Protein AF-A0A3P7LVI8-F1 (afdb_monomer_lite)

Radius of gyration: 24.69 Å; chains: 1; bounding box: 60×34×50 Å

pLDDT: mean 80.97, std 12.48, range [39.56, 93.25]

Sequence (134 aa):
MAKDKSKPKAALSAYTIFVQCTREEQKKKNPNANIEFAAFSKDCSAKWKGDAKKKKKNKDPNAPKRPMSAFFLFSQDERPKLRQLHPDWTVGQMAKELGVRWEQCKNRSKYNAQAVAEKARYEKAVEDYKKSLA

Secondary structure (DSSP, 8-state):
----S-SPPPPPPHHHHHHHHHHHHHHHH-TT----HHHHHHHHHHHHHHHHHHTS-PPPTTSPPPPPPHHHHHHHHHHHHHHHH-TT--HHHHHHHHHHHHHT-TTHHHHHHHHHHHHHHHHHHHHHHHHHT-

Foldseek 3Di:
DDPDPPDDDPDQDPLRVQLVVVVVVVCVVPVPDPPPVVVSVVVSVVVVVVVVVVPPPDDPPLQQDQFDALLVVQCVVCVVVCCVVCVPDDPVRSVVVSVVCQVVDPCSVVSRVVRVVVNVVNVVSNVVVVVVVD

Structure (mmCIF, N/CA/C/O backbone):
data_AF-A0A3P7LVI8-F1
#
_entry.id   AF-A0A3P7LVI8-F1
#
loop_
_atom_site.group_PDB
_atom_site.id
_atom_site.type_symbol
_atom_site.label_atom_id
_atom_site.label_alt_id
_atom_site.label_comp_id
_atom_site.label_asym_id
_atom_site.label_entity_id
_atom_site.label_seq_id
_atom_site.pdbx_PDB_ins_code
_atom_site.Cartn_x
_atom_site.Cartn_y
_atom_site.Cartn_z
_atom_site.occupancy
_atom_site.B_iso_or_equiv
_atom_site.auth_seq_id
_atom_site.auth_comp_id
_atom_site.auth_asym_id
_atom_site.auth_atom_id
_atom_site.pdbx_PDB_model_num
ATOM 1 N N . MET A 1 1 ? 44.980 0.736 -6.129 1.00 39.56 1 MET A N 1
ATOM 2 C CA . MET A 1 1 ? 44.049 1.791 -5.664 1.00 39.56 1 MET A CA 1
ATOM 3 C C . MET A 1 1 ? 44.026 1.804 -4.139 1.00 39.56 1 MET A C 1
ATOM 5 O O . MET A 1 1 ? 43.447 0.905 -3.538 1.00 39.56 1 MET A O 1
ATOM 9 N N . ALA A 1 2 ? 44.714 2.756 -3.506 1.00 45.72 2 ALA A N 1
ATOM 10 C CA . ALA A 1 2 ? 44.730 2.895 -2.050 1.00 45.72 2 ALA A CA 1
ATOM 11 C C . ALA A 1 2 ? 43.424 3.564 -1.588 1.00 45.72 2 ALA A C 1
ATOM 13 O O . ALA A 1 2 ? 43.104 4.665 -2.027 1.00 45.72 2 ALA A O 1
ATOM 14 N N . LYS A 1 3 ? 42.633 2.884 -0.749 1.00 48.62 3 LYS A N 1
ATOM 15 C CA . LYS A 1 3 ? 41.420 3.465 -0.155 1.00 48.62 3 LYS A CA 1
ATOM 16 C C . LYS A 1 3 ? 41.827 4.508 0.888 1.00 48.62 3 LYS A C 1
ATOM 18 O O . LYS A 1 3 ? 42.401 4.150 1.915 1.00 48.62 3 LYS A O 1
ATOM 23 N N . ASP A 1 4 ? 41.520 5.768 0.595 1.00 48.44 4 ASP A N 1
ATOM 24 C CA . ASP A 1 4 ? 41.603 6.906 1.511 1.00 48.44 4 ASP A CA 1
ATOM 25 C C . ASP A 1 4 ? 40.897 6.571 2.838 1.00 48.44 4 ASP A C 1
ATOM 27 O O . ASP A 1 4 ? 39.722 6.190 2.862 1.00 48.44 4 ASP A O 1
ATOM 31 N N . LYS A 1 5 ? 41.652 6.648 3.938 1.00 62.03 5 LYS A N 1
ATOM 32 C CA . LYS A 1 5 ? 41.231 6.252 5.288 1.00 62.03 5 LYS A CA 1
ATOM 33 C C . LYS A 1 5 ? 40.497 7.374 6.045 1.00 62.03 5 LYS A C 1
ATOM 35 O O . LYS A 1 5 ? 40.091 7.134 7.177 1.00 62.03 5 LYS A O 1
ATOM 40 N N . SER A 1 6 ? 40.323 8.563 5.455 1.00 63.06 6 SER A N 1
ATOM 41 C CA . SER A 1 6 ? 39.787 9.757 6.134 1.00 63.06 6 SER A CA 1
ATOM 42 C C . SER A 1 6 ? 38.268 9.958 6.016 1.00 63.06 6 SER A C 1
ATOM 44 O O . SER A 1 6 ? 37.705 10.780 6.736 1.00 63.06 6 SER A O 1
ATOM 46 N N . LYS A 1 7 ? 37.561 9.211 5.154 1.00 51.88 7 LYS A N 1
ATOM 47 C CA . LYS A 1 7 ? 36.097 9.347 5.031 1.00 51.88 7 LYS A CA 1
ATOM 48 C C . LYS A 1 7 ? 35.369 8.648 6.188 1.00 51.88 7 LYS A C 1
ATOM 50 O O . LYS A 1 7 ? 35.627 7.461 6.419 1.00 51.88 7 LYS A O 1
ATOM 55 N N . PRO A 1 8 ? 34.421 9.316 6.879 1.00 56.28 8 PRO A N 1
ATOM 56 C CA . PRO A 1 8 ? 33.616 8.663 7.902 1.00 56.28 8 PRO A CA 1
ATOM 57 C C . PRO A 1 8 ? 32.851 7.503 7.260 1.00 56.28 8 PRO A C 1
ATOM 59 O O . PRO A 1 8 ? 32.148 7.668 6.260 1.00 56.28 8 PRO A O 1
ATOM 62 N N . LYS A 1 9 ? 33.034 6.297 7.806 1.00 59.97 9 LYS A N 1
ATOM 63 C CA . LYS A 1 9 ? 32.320 5.102 7.349 1.00 59.97 9 LYS A CA 1
ATOM 64 C C . LYS A 1 9 ? 30.827 5.363 7.546 1.00 59.97 9 LYS A C 1
ATOM 66 O O . LYS A 1 9 ? 30.408 5.658 8.662 1.00 59.97 9 LYS A O 1
ATOM 71 N N . ALA A 1 10 ? 30.048 5.275 6.468 1.00 63.47 10 ALA A N 1
ATOM 72 C CA . ALA A 1 10 ? 28.594 5.393 6.526 1.00 63.47 10 ALA A CA 1
ATOM 73 C C . ALA A 1 10 ? 28.030 4.486 7.632 1.00 63.47 10 ALA A C 1
ATOM 75 O O . ALA A 1 10 ? 28.561 3.391 7.852 1.00 63.47 10 ALA A O 1
ATOM 76 N N . ALA A 1 11 ? 26.978 4.946 8.318 1.00 64.62 11 ALA A N 1
ATOM 77 C CA . ALA A 1 11 ? 26.350 4.201 9.405 1.00 64.62 11 ALA A CA 1
ATOM 78 C C . ALA A 1 11 ? 26.075 2.757 8.957 1.00 64.62 11 ALA A C 1
ATOM 80 O O . ALA A 1 11 ? 25.368 2.511 7.976 1.00 64.62 11 ALA A O 1
ATOM 81 N N . LEU A 1 12 ? 26.713 1.802 9.637 1.00 74.88 12 LEU A N 1
ATOM 82 C CA . LEU A 1 12 ? 26.650 0.395 9.270 1.00 74.88 12 LEU A CA 1
ATOM 83 C C . LEU A 1 12 ? 25.205 -0.088 9.428 1.00 74.88 12 LEU A C 1
ATOM 85 O O . LEU A 1 12 ? 24.594 0.093 10.479 1.00 74.88 12 LEU A O 1
ATOM 89 N N . SER A 1 13 ? 24.662 -0.717 8.382 1.00 79.38 13 SER A N 1
ATOM 90 C CA . SER A 1 13 ? 23.353 -1.371 8.458 1.00 79.38 13 SER A CA 1
ATOM 91 C C . SER A 1 13 ? 23.337 -2.367 9.618 1.00 79.38 13 SER A C 1
ATOM 93 O O . SER A 1 13 ? 24.359 -2.989 9.916 1.00 79.38 13 SER A O 1
ATOM 95 N N . ALA A 1 14 ? 22.174 -2.576 10.237 1.00 77.00 14 ALA A N 1
ATOM 96 C CA . ALA A 1 14 ? 22.015 -3.535 11.329 1.00 77.00 14 ALA A CA 1
ATOM 97 C C . ALA A 1 14 ? 22.540 -4.941 10.962 1.00 77.00 14 ALA A C 1
ATOM 99 O O . ALA A 1 14 ? 23.101 -5.631 11.811 1.00 77.00 14 ALA A O 1
ATOM 100 N N . TYR A 1 15 ? 22.442 -5.333 9.684 1.00 79.25 15 TYR A N 1
ATOM 101 C CA . TYR A 1 15 ? 23.035 -6.574 9.178 1.00 79.25 15 TYR A CA 1
ATOM 102 C C . TYR A 1 15 ? 24.571 -6.541 9.174 1.00 79.25 15 TYR A C 1
ATOM 104 O O . TYR A 1 15 ? 25.215 -7.525 9.522 1.00 79.25 15 TYR A O 1
ATOM 112 N N . THR A 1 16 ? 25.174 -5.408 8.814 1.00 81.62 16 THR A N 1
ATOM 113 C CA . THR A 1 16 ? 26.632 -5.248 8.789 1.00 81.62 16 THR A CA 1
ATOM 114 C C . THR A 1 16 ? 27.223 -5.282 10.195 1.00 81.62 16 THR A C 1
ATOM 116 O O . THR A 1 16 ? 28.246 -5.926 10.397 1.00 81.62 16 THR A O 1
ATOM 119 N N . ILE A 1 17 ? 26.556 -4.657 11.173 1.00 83.12 17 ILE A N 1
ATOM 120 C CA . ILE A 1 17 ? 26.941 -4.743 12.593 1.00 83.12 17 ILE A CA 1
ATOM 121 C C . ILE A 1 17 ? 26.866 -6.201 13.062 1.00 83.12 17 ILE A C 1
ATOM 123 O O . ILE A 1 17 ? 27.821 -6.718 13.635 1.00 83.12 17 ILE A O 1
ATOM 127 N N . PHE A 1 18 ? 25.771 -6.892 12.738 1.00 83.88 18 PHE A N 1
ATOM 128 C CA . PHE A 1 18 ? 25.582 -8.301 13.073 1.00 83.88 18 PHE A CA 1
ATOM 129 C C . PHE A 1 18 ? 26.685 -9.208 12.500 1.00 83.88 18 PHE A C 1
ATOM 131 O O . PHE A 1 18 ? 27.274 -9.986 13.244 1.00 83.88 18 PHE A O 1
ATOM 138 N N . VAL A 1 19 ? 27.017 -9.074 11.210 1.00 82.69 19 VAL A N 1
ATOM 139 C CA . VAL A 1 19 ? 28.083 -9.861 10.559 1.00 82.69 19 VAL A CA 1
ATOM 140 C C . VAL A 1 19 ? 29.466 -9.552 11.148 1.00 82.69 19 VAL A C 1
ATOM 142 O O . VAL A 1 19 ? 30.324 -10.431 11.225 1.00 82.69 19 VAL A O 1
ATOM 145 N N . GLN A 1 20 ? 29.707 -8.310 11.572 1.00 81.00 20 GLN A N 1
ATOM 146 C CA . GLN A 1 20 ? 30.958 -7.924 12.224 1.00 81.00 20 GLN A CA 1
ATOM 147 C C . GLN A 1 20 ? 31.105 -8.640 13.578 1.00 81.00 20 GLN A C 1
ATOM 149 O O . GLN A 1 20 ? 32.128 -9.280 13.818 1.00 81.00 20 GLN A O 1
ATOM 154 N N . CYS A 1 21 ? 30.055 -8.613 14.407 1.00 78.94 21 CYS A N 1
ATOM 155 C CA . CYS A 1 21 ? 30.033 -9.282 15.709 1.00 78.94 21 CYS A CA 1
ATOM 156 C C . CYS A 1 21 ? 30.188 -10.805 15.584 1.00 78.94 21 CYS A C 1
ATOM 158 O O . CYS A 1 21 ? 30.984 -11.403 16.307 1.00 78.94 21 CYS A O 1
ATOM 160 N N . THR A 1 22 ? 29.490 -11.447 14.638 1.00 81.25 22 THR A N 1
ATOM 161 C CA . THR A 1 22 ? 29.606 -12.904 14.439 1.00 81.25 22 THR A CA 1
ATOM 162 C C . THR A 1 22 ? 30.998 -13.312 13.954 1.00 81.25 22 THR A C 1
ATOM 164 O O . THR A 1 22 ? 31.498 -14.375 14.328 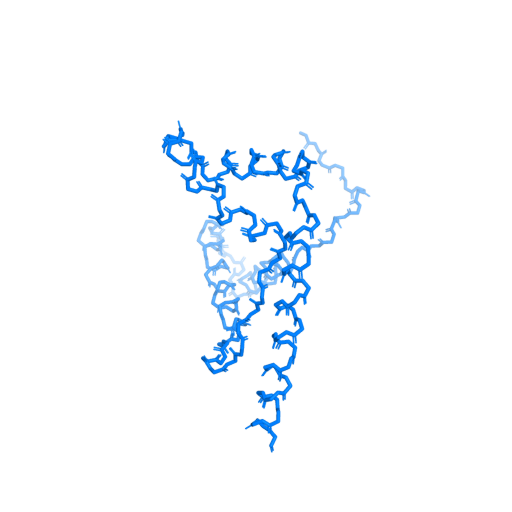1.00 81.25 22 THR A O 1
ATOM 167 N N . ARG A 1 23 ? 31.664 -12.464 13.157 1.00 79.19 23 ARG A N 1
ATOM 168 C CA . ARG A 1 23 ? 33.034 -12.705 12.682 1.00 79.19 23 ARG A CA 1
ATOM 169 C C . ARG A 1 23 ? 34.056 -12.619 13.814 1.00 79.19 23 ARG A C 1
ATOM 171 O O . ARG A 1 23 ? 34.993 -13.414 13.845 1.00 79.19 23 ARG A O 1
ATOM 178 N N . GLU A 1 24 ? 33.902 -11.654 14.715 1.00 79.38 24 GLU A N 1
ATOM 179 C CA . GLU A 1 24 ? 34.775 -11.489 15.884 1.00 79.38 24 GLU A CA 1
ATOM 180 C C . GLU A 1 24 ? 34.629 -12.656 16.865 1.00 79.38 24 GLU A C 1
ATOM 182 O O . GLU A 1 24 ? 35.630 -13.186 17.347 1.00 79.38 24 GLU A O 1
ATOM 187 N N . GLU A 1 25 ? 33.404 -13.135 17.082 1.00 77.94 25 GLU A N 1
ATOM 188 C CA . GLU A 1 25 ? 33.141 -14.287 17.945 1.00 77.94 25 GLU A CA 1
ATOM 189 C C . GLU A 1 25 ? 33.745 -15.587 17.384 1.00 77.94 25 GLU A C 1
ATOM 191 O O . GLU A 1 25 ? 34.343 -16.371 18.123 1.00 77.94 25 GLU A O 1
ATOM 196 N N . GLN A 1 26 ? 33.661 -15.797 16.065 1.00 70.00 26 GLN A N 1
ATOM 197 C CA . GLN A 1 26 ? 34.303 -16.933 15.395 1.00 70.00 26 GLN A CA 1
ATOM 198 C C . GLN A 1 26 ? 35.832 -16.875 15.473 1.00 70.00 26 GLN A C 1
ATOM 200 O O . GLN A 1 26 ? 36.458 -17.897 15.740 1.00 70.00 26 GLN A O 1
ATOM 205 N N . LYS A 1 27 ? 36.436 -15.691 15.306 1.00 71.12 27 LYS A N 1
ATOM 206 C CA . LYS A 1 27 ? 37.888 -15.509 15.473 1.00 71.12 27 LYS A CA 1
ATOM 207 C C . LYS A 1 27 ? 38.346 -15.746 16.909 1.00 71.12 27 LYS A C 1
ATOM 209 O O . LYS A 1 27 ? 39.425 -16.286 17.113 1.00 71.12 27 LYS A O 1
ATOM 214 N N . LYS A 1 28 ? 37.529 -15.373 17.900 1.00 75.44 28 LYS A N 1
ATOM 215 C CA . LYS A 1 28 ? 37.814 -15.641 19.316 1.00 75.44 28 LYS A CA 1
ATOM 216 C C . LYS A 1 28 ? 37.766 -17.138 19.636 1.00 75.44 28 LYS A C 1
ATOM 218 O O . LYS A 1 28 ? 38.554 -17.603 20.449 1.00 75.44 28 LYS A O 1
ATOM 223 N N . LYS A 1 29 ? 36.856 -17.883 18.999 1.00 69.31 29 LYS A N 1
ATOM 224 C CA . LYS A 1 29 ? 36.710 -19.338 19.182 1.00 69.31 29 LYS A CA 1
ATOM 225 C C . LYS A 1 29 ? 37.736 -20.145 18.381 1.00 69.31 29 LYS A C 1
ATOM 227 O O . LYS A 1 29 ? 38.189 -21.170 18.866 1.00 69.31 29 LYS A O 1
ATOM 232 N N . ASN A 1 30 ? 38.129 -19.667 17.199 1.00 68.50 30 ASN A N 1
ATOM 233 C CA . ASN A 1 30 ? 39.084 -20.331 16.311 1.00 68.50 30 ASN A CA 1
ATOM 234 C C . ASN A 1 30 ? 40.114 -19.324 15.753 1.00 68.50 30 ASN A C 1
ATOM 236 O O . ASN A 1 30 ? 39.985 -18.889 14.604 1.00 68.50 30 ASN A O 1
ATOM 240 N N . PRO A 1 31 ? 41.151 -18.948 16.526 1.00 67.19 31 PRO A N 1
ATOM 241 C CA . PRO A 1 31 ? 42.109 -17.910 16.127 1.00 67.19 31 PRO A CA 1
ATOM 242 C C . PRO A 1 31 ? 42.971 -18.271 14.903 1.00 67.19 31 PRO A C 1
ATOM 244 O O . PRO A 1 31 ? 43.456 -17.365 14.232 1.00 67.19 31 PRO A O 1
ATOM 247 N N . ASN A 1 32 ? 43.104 -19.562 14.566 1.00 61.41 32 ASN A N 1
ATOM 248 C CA . ASN A 1 32 ? 43.867 -20.057 13.406 1.00 61.41 32 ASN A CA 1
ATOM 249 C C . ASN A 1 32 ? 42.998 -20.578 12.244 1.00 61.41 32 ASN A C 1
ATOM 251 O O . ASN A 1 32 ? 43.530 -21.119 11.276 1.00 61.41 32 ASN A O 1
ATOM 255 N N . ALA A 1 33 ? 41.668 -20.446 12.304 1.00 63.22 33 ALA A N 1
ATOM 256 C CA . ALA A 1 33 ? 40.815 -20.912 11.213 1.00 63.22 33 ALA A CA 1
ATOM 257 C C . ALA A 1 33 ? 40.841 -19.932 10.031 1.00 63.22 33 ALA A C 1
ATOM 259 O O . ALA A 1 33 ? 40.519 -18.748 10.166 1.00 63.22 33 ALA A O 1
ATOM 260 N N . ASN A 1 34 ? 41.163 -20.446 8.844 1.00 62.53 34 ASN A N 1
ATOM 261 C CA . ASN A 1 34 ? 40.932 -19.749 7.586 1.00 62.53 34 ASN A CA 1
ATOM 262 C C . ASN A 1 34 ? 39.415 -19.686 7.344 1.00 62.53 34 ASN A C 1
ATOM 264 O O . ASN A 1 34 ? 38.811 -20.638 6.857 1.00 62.53 34 ASN A O 1
ATOM 268 N N . ILE A 1 35 ? 38.780 -18.595 7.781 1.00 63.41 35 ILE A N 1
ATOM 269 C CA . ILE A 1 35 ? 37.333 -18.407 7.648 1.00 63.41 35 ILE A CA 1
ATOM 270 C C . ILE A 1 35 ? 37.001 -18.278 6.160 1.00 63.41 35 ILE A C 1
ATOM 272 O O . ILE A 1 35 ? 37.175 -17.209 5.568 1.00 63.41 35 ILE A O 1
ATOM 276 N N . GLU A 1 36 ? 36.480 -19.353 5.568 1.00 73.44 36 GLU A N 1
ATOM 277 C CA . GLU A 1 36 ? 35.939 -19.331 4.216 1.00 73.44 36 GLU A CA 1
ATOM 278 C C . GLU A 1 36 ? 34.751 -18.357 4.177 1.00 73.44 36 GLU A C 1
ATOM 280 O O . GLU A 1 36 ? 33.653 -18.628 4.672 1.00 73.44 36 GLU A O 1
ATOM 285 N N . PHE A 1 37 ? 34.985 -17.170 3.613 1.00 70.50 37 PHE A N 1
ATOM 286 C CA . PHE A 1 37 ? 34.026 -16.064 3.619 1.00 70.50 37 PHE A CA 1
ATOM 287 C C . PHE A 1 37 ? 32.670 -16.454 3.012 1.00 70.50 37 PHE A C 1
ATOM 289 O O . PHE A 1 37 ? 31.633 -15.955 3.450 1.00 70.50 37 PHE A O 1
ATOM 296 N N . ALA A 1 38 ? 32.666 -17.372 2.042 1.00 75.19 38 ALA A N 1
ATOM 297 C CA . ALA A 1 38 ? 31.455 -17.884 1.412 1.00 75.19 38 ALA A CA 1
ATOM 298 C C . ALA A 1 38 ? 30.577 -18.675 2.397 1.00 75.19 38 ALA A C 1
ATOM 300 O O . ALA A 1 38 ? 29.376 -18.409 2.488 1.00 75.19 38 ALA A O 1
ATOM 301 N N . ALA A 1 39 ? 31.161 -19.599 3.164 1.00 77.50 39 ALA A N 1
ATOM 302 C CA . ALA A 1 39 ? 30.451 -20.357 4.192 1.00 77.50 39 ALA A CA 1
ATOM 303 C C . ALA A 1 39 ? 29.959 -19.445 5.328 1.00 77.50 39 ALA A C 1
ATOM 305 O O . ALA A 1 39 ? 28.790 -19.493 5.712 1.00 77.50 39 ALA A O 1
ATOM 306 N N . PHE A 1 40 ? 30.815 -18.532 5.789 1.00 81.38 40 PHE A N 1
ATOM 307 C CA . PHE A 1 40 ? 30.479 -17.582 6.851 1.00 81.38 40 PHE A CA 1
ATOM 308 C C . PHE A 1 40 ? 29.349 -16.614 6.459 1.00 81.38 40 PHE A C 1
ATOM 310 O O . PHE A 1 40 ? 28.430 -16.361 7.239 1.00 81.38 40 PHE A O 1
ATOM 317 N N . SER A 1 41 ? 29.384 -16.088 5.230 1.00 79.81 41 SER A N 1
ATOM 318 C CA . SER A 1 41 ? 28.340 -15.197 4.715 1.00 79.81 41 SER A CA 1
ATOM 319 C C . SER A 1 41 ? 26.988 -15.913 4.609 1.00 79.81 41 SER A C 1
ATOM 321 O O . SER A 1 41 ? 25.953 -15.339 4.964 1.00 79.81 41 SER A O 1
ATOM 323 N N . LYS A 1 42 ? 26.990 -17.187 4.188 1.00 82.56 42 LYS A N 1
ATOM 324 C CA . LYS A 1 42 ? 25.782 -18.024 4.132 1.00 82.56 42 LYS A CA 1
ATOM 325 C C . LYS A 1 42 ? 25.196 -18.270 5.525 1.00 82.56 42 LYS A C 1
ATOM 327 O O . LYS A 1 42 ? 23.990 -18.090 5.689 1.00 82.56 42 LYS A O 1
ATOM 332 N N . ASP A 1 43 ? 26.025 -18.600 6.514 1.00 82.62 43 ASP A N 1
ATOM 333 C CA . ASP A 1 43 ? 25.590 -18.825 7.901 1.00 82.62 43 ASP A CA 1
ATOM 334 C C . ASP A 1 43 ? 24.990 -17.557 8.534 1.00 82.62 43 ASP A C 1
ATOM 336 O O . ASP A 1 43 ? 23.861 -17.568 9.032 1.00 82.62 43 ASP A O 1
ATOM 340 N N . CYS A 1 44 ? 25.671 -16.413 8.391 1.00 81.44 44 CYS A N 1
ATOM 341 C CA . CYS A 1 44 ? 25.160 -15.125 8.866 1.00 81.44 44 CYS A CA 1
ATOM 342 C C . CYS A 1 44 ? 23.829 -14.754 8.200 1.00 81.44 44 CYS A C 1
ATOM 344 O O . CYS A 1 44 ? 22.905 -14.281 8.867 1.00 81.44 44 CYS A O 1
ATOM 346 N N . SER A 1 45 ? 23.701 -14.990 6.891 1.00 82.12 45 SER A N 1
ATOM 347 C CA . SER A 1 45 ? 22.456 -14.737 6.165 1.00 82.12 45 SER A CA 1
ATOM 348 C C . SER A 1 45 ? 21.324 -15.652 6.641 1.00 82.12 45 SER A C 1
ATOM 350 O O . SER A 1 45 ? 20.196 -15.189 6.817 1.00 82.12 45 SER A O 1
ATOM 352 N N . ALA A 1 46 ? 21.605 -16.936 6.879 1.00 83.75 46 ALA A N 1
ATOM 353 C CA . ALA A 1 46 ? 20.626 -17.894 7.383 1.00 83.75 46 ALA A CA 1
ATOM 354 C C . ALA A 1 46 ? 20.132 -17.506 8.785 1.00 83.75 46 ALA A C 1
ATOM 356 O O . ALA A 1 46 ? 18.920 -17.429 9.011 1.00 83.75 46 ALA A O 1
ATOM 357 N N . LYS A 1 47 ? 21.059 -17.166 9.686 1.00 81.75 47 LYS A N 1
ATOM 358 C CA . LYS A 1 47 ? 20.757 -16.727 11.052 1.00 81.75 47 LYS A CA 1
ATOM 359 C C . LYS A 1 47 ? 19.926 -15.441 11.063 1.00 81.75 47 LYS A C 1
ATOM 361 O O . LYS A 1 47 ? 18.840 -15.414 11.639 1.00 81.75 47 LYS A O 1
ATOM 366 N N . TRP A 1 48 ? 20.344 -14.432 10.295 1.00 81.00 48 TRP A N 1
ATOM 367 C CA . TRP A 1 48 ? 19.603 -13.177 10.150 1.00 81.00 48 TRP A CA 1
ATOM 368 C C . TRP A 1 48 ? 18.190 -13.375 9.582 1.00 81.00 48 TRP A C 1
ATOM 370 O O . TRP A 1 48 ? 17.228 -12.773 10.061 1.00 81.00 48 TRP A O 1
ATOM 380 N N . LYS A 1 49 ? 18.027 -14.239 8.569 1.00 78.94 49 LYS A N 1
ATOM 381 C CA . LYS A 1 49 ? 16.706 -14.565 7.999 1.00 78.94 49 LYS A CA 1
ATOM 382 C C . LYS A 1 49 ? 15.796 -15.257 9.016 1.00 78.94 49 LYS A C 1
ATOM 384 O O . LYS A 1 49 ? 14.591 -14.999 8.997 1.00 78.94 49 LYS A O 1
ATOM 389 N N . GLY A 1 50 ? 16.341 -16.111 9.883 1.00 73.56 50 GLY A N 1
ATOM 390 C CA . GLY A 1 50 ? 15.599 -16.742 10.979 1.00 73.56 50 GLY A CA 1
ATOM 391 C C . GLY A 1 50 ? 15.034 -15.712 11.959 1.00 73.56 50 GLY A C 1
ATOM 392 O O . GLY A 1 50 ? 13.836 -15.721 12.250 1.00 73.56 50 GLY A O 1
ATOM 393 N N . ASP A 1 51 ? 15.864 -14.762 12.383 1.00 68.19 51 ASP A N 1
ATOM 394 C CA . ASP A 1 51 ? 15.470 -13.711 13.327 1.00 68.19 51 ASP A CA 1
ATOM 395 C C . ASP A 1 51 ? 14.506 -12.689 12.698 1.00 68.19 51 ASP A C 1
ATOM 397 O O . ASP A 1 51 ? 13.537 -12.253 13.328 1.00 68.19 51 ASP A O 1
ATOM 401 N N . ALA A 1 52 ? 14.696 -12.360 11.417 1.00 65.56 52 ALA A N 1
ATOM 402 C CA . ALA A 1 52 ? 13.793 -11.487 10.669 1.00 65.56 52 ALA A CA 1
ATOM 403 C C . ALA A 1 52 ? 12.410 -12.121 10.430 1.00 65.56 52 ALA A C 1
ATOM 405 O O . ALA A 1 52 ? 11.397 -11.418 10.469 1.00 65.56 52 ALA A O 1
ATOM 406 N N . LYS A 1 53 ? 12.338 -13.444 10.205 1.00 61.00 53 LYS A N 1
ATOM 407 C CA . LYS A 1 53 ? 11.061 -14.170 10.079 1.00 61.00 53 LYS A CA 1
ATOM 408 C C . LYS A 1 53 ? 10.284 -14.182 11.395 1.00 61.00 53 LYS A C 1
ATOM 410 O O . LYS A 1 53 ? 9.087 -13.922 11.364 1.00 61.00 53 LYS A O 1
ATOM 415 N N . LYS A 1 54 ? 10.953 -14.390 12.536 1.00 57.88 54 LYS A N 1
ATOM 416 C CA . LYS A 1 54 ? 10.316 -14.367 13.868 1.00 57.88 54 LYS A CA 1
ATOM 417 C C . LYS A 1 54 ? 9.712 -13.002 14.228 1.00 57.88 54 LYS A C 1
ATOM 419 O O . LYS A 1 54 ? 8.713 -12.945 14.934 1.00 57.88 54 LYS A O 1
ATOM 424 N N . LYS A 1 55 ? 10.270 -11.897 13.713 1.00 57.84 55 LYS A N 1
ATOM 425 C CA . LYS A 1 55 ? 9.743 -10.537 13.946 1.00 57.84 55 LYS A CA 1
ATOM 426 C C . LYS A 1 55 ? 8.517 -10.170 13.105 1.00 57.84 55 LYS A C 1
ATOM 428 O O . LYS A 1 55 ? 7.866 -9.167 13.402 1.00 57.84 55 LYS A O 1
ATOM 433 N N . LYS A 1 56 ? 8.156 -10.947 12.077 1.00 60.62 56 LYS A N 1
ATOM 434 C CA . LYS A 1 56 ? 6.857 -10.772 11.414 1.00 60.62 56 LYS A CA 1
ATOM 435 C C . LYS A 1 56 ? 5.780 -11.332 12.342 1.00 60.62 56 LYS A C 1
ATOM 437 O O . LYS A 1 56 ? 5.467 -12.512 12.268 1.00 60.62 56 LYS A O 1
ATOM 442 N N . LYS A 1 57 ? 5.228 -10.481 13.216 1.00 59.16 57 LYS A N 1
ATOM 443 C CA . LYS A 1 57 ? 4.025 -10.795 14.005 1.00 59.16 57 LYS A CA 1
ATOM 444 C C . LYS A 1 57 ? 2.984 -11.420 13.072 1.00 59.16 57 LYS A C 1
ATOM 446 O O . LYS A 1 57 ? 2.638 -10.803 12.057 1.00 59.16 57 LYS A O 1
ATOM 451 N N . ASN A 1 58 ? 2.516 -12.624 13.405 1.00 61.56 58 ASN A N 1
ATOM 452 C CA . ASN A 1 58 ? 1.338 -13.200 12.770 1.00 61.56 58 ASN A CA 1
ATOM 453 C C . ASN A 1 58 ? 0.216 -12.176 12.923 1.00 61.56 58 ASN A C 1
ATOM 455 O O . ASN A 1 58 ? -0.103 -11.751 14.032 1.00 61.56 58 ASN A O 1
ATOM 459 N N . LYS A 1 59 ? -0.286 -11.682 11.793 1.00 68.12 59 LYS A N 1
ATOM 460 C CA . LYS A 1 59 ? -1.436 -10.784 11.794 1.00 68.12 59 LYS A CA 1
ATOM 461 C C . LYS A 1 59 ? -2.631 -11.648 12.158 1.00 68.12 59 LYS A C 1
ATOM 463 O O . LYS A 1 59 ? -2.805 -12.698 11.544 1.00 68.12 59 LYS A O 1
ATOM 468 N N . ASP A 1 60 ? -3.372 -11.226 13.173 1.00 74.75 60 ASP A N 1
ATOM 469 C CA . ASP A 1 60 ? -4.586 -11.910 13.598 1.00 74.75 60 ASP A CA 1
ATOM 470 C C . ASP A 1 60 ? -5.516 -12.090 12.381 1.00 74.75 60 ASP A C 1
ATOM 47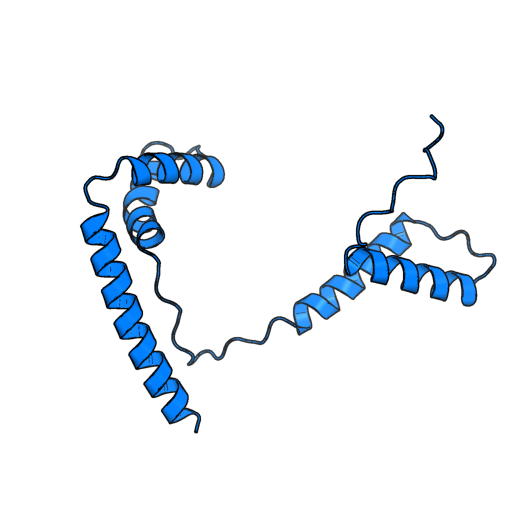2 O O . ASP A 1 60 ? -5.720 -11.118 11.642 1.00 74.75 60 ASP A O 1
ATOM 476 N N . PRO A 1 61 ? -6.021 -13.307 12.110 1.00 78.81 61 PRO A N 1
ATOM 477 C CA . PRO A 1 61 ? -6.929 -13.550 10.991 1.00 78.81 61 PRO A CA 1
ATOM 478 C C . PRO A 1 61 ? -8.231 -12.738 11.080 1.00 78.81 61 PRO A C 1
ATOM 480 O O . PRO A 1 61 ? -8.814 -12.444 10.037 1.00 78.81 61 PRO A O 1
ATOM 483 N N . ASN A 1 62 ? -8.649 -12.339 12.286 1.00 78.25 62 ASN A N 1
ATOM 484 C CA . ASN A 1 62 ? -9.848 -11.541 12.537 1.00 78.25 62 ASN A CA 1
ATOM 485 C C . ASN A 1 62 ? -9.584 -10.030 12.470 1.00 78.25 62 ASN A C 1
ATOM 487 O O . ASN A 1 62 ? -10.532 -9.243 12.455 1.00 78.25 62 ASN A O 1
ATOM 491 N N . ALA A 1 63 ? -8.318 -9.599 12.394 1.00 82.38 63 ALA A N 1
ATOM 492 C CA . ALA A 1 63 ? -8.003 -8.185 12.266 1.00 82.38 63 ALA A CA 1
ATOM 493 C C . ALA A 1 63 ? -8.522 -7.634 10.924 1.00 82.38 63 ALA A C 1
ATOM 495 O O . ALA A 1 63 ? -8.223 -8.201 9.863 1.00 82.38 63 ALA A O 1
ATOM 496 N N . PRO A 1 64 ? -9.225 -6.485 10.932 1.00 85.50 64 PRO A N 1
ATOM 497 C CA . PRO A 1 64 ? -9.652 -5.824 9.709 1.00 85.50 64 PRO A CA 1
ATOM 498 C C . PRO A 1 64 ? -8.474 -5.614 8.748 1.00 85.50 64 PRO A C 1
ATOM 500 O O . PRO A 1 64 ? -7.370 -5.222 9.143 1.00 85.50 64 PRO A O 1
ATOM 503 N N . LYS A 1 65 ? -8.697 -5.875 7.456 1.00 86.56 65 LYS A N 1
ATOM 504 C CA . LYS A 1 65 ? -7.684 -5.658 6.413 1.00 86.56 65 LYS A CA 1
ATOM 505 C C . LYS A 1 65 ? -7.619 -4.182 6.047 1.00 86.56 65 LYS A C 1
ATOM 507 O O . LYS A 1 65 ? -8.649 -3.539 5.886 1.00 86.56 65 LYS A O 1
ATOM 512 N N . ARG A 1 66 ? -6.400 -3.665 5.868 1.00 87.50 66 ARG A N 1
ATOM 513 C CA . ARG A 1 66 ? -6.182 -2.265 5.482 1.00 87.50 66 ARG A CA 1
ATOM 514 C C . ARG A 1 66 ? -6.872 -1.951 4.145 1.00 87.50 66 ARG A C 1
ATOM 516 O O . ARG A 1 66 ? -6.757 -2.761 3.222 1.00 87.50 66 ARG A O 1
ATOM 523 N N . PRO A 1 67 ? -7.520 -0.783 4.024 1.00 91.38 67 PRO A N 1
ATOM 524 C CA . PRO A 1 67 ? -8.203 -0.372 2.810 1.00 91.38 67 PRO A CA 1
ATOM 525 C C . PRO A 1 67 ? -7.174 -0.009 1.736 1.00 91.38 67 PRO A C 1
ATOM 527 O O . PRO A 1 67 ? -6.036 0.372 2.033 1.00 91.38 67 PRO A O 1
ATOM 530 N N . MET A 1 68 ? -7.575 -0.140 0.475 1.00 89.62 68 MET A N 1
ATOM 531 C CA . MET A 1 68 ? -6.739 0.237 -0.662 1.00 89.62 68 MET A CA 1
ATOM 532 C C . MET A 1 68 ? -6.710 1.760 -0.833 1.00 89.62 68 MET A C 1
ATOM 534 O O . MET A 1 68 ? -7.694 2.446 -0.567 1.00 89.62 68 MET A O 1
ATOM 538 N N . SER A 1 69 ? -5.575 2.296 -1.290 1.00 92.56 69 SER A N 1
ATOM 539 C CA . SER A 1 69 ? -5.478 3.718 -1.639 1.00 92.56 69 SER A CA 1
ATOM 540 C C . SER A 1 69 ? -6.148 4.002 -2.984 1.00 92.56 69 SER A C 1
ATOM 542 O O . SER A 1 69 ? -6.349 3.094 -3.791 1.00 92.56 69 SER A O 1
ATOM 544 N N . ALA A 1 70 ? -6.408 5.280 -3.262 1.00 92.62 70 ALA A N 1
ATOM 545 C CA . ALA A 1 70 ? -7.003 5.731 -4.519 1.00 92.62 70 ALA A CA 1
ATOM 546 C C . ALA A 1 70 ? -6.250 5.212 -5.757 1.00 92.62 70 ALA A C 1
ATOM 548 O O . ALA A 1 70 ? -6.863 4.739 -6.710 1.00 92.62 70 ALA A O 1
ATOM 549 N N . PHE A 1 71 ? -4.915 5.218 -5.704 1.00 91.50 71 PHE A N 1
ATOM 550 C CA . PHE A 1 71 ? -4.073 4.688 -6.776 1.00 91.50 71 PHE A CA 1
ATOM 551 C C . PHE A 1 71 ? -4.214 3.170 -6.947 1.00 91.50 71 PHE A C 1
ATOM 553 O O . PHE A 1 71 ? -4.206 2.675 -8.071 1.00 91.50 71 PHE A O 1
ATOM 560 N N . PHE A 1 72 ? -4.343 2.418 -5.849 1.00 91.00 72 PHE A N 1
ATOM 561 C CA . PHE A 1 72 ? -4.516 0.966 -5.917 1.00 91.00 72 PHE A CA 1
ATOM 562 C C . PHE A 1 72 ? -5.903 0.572 -6.425 1.00 91.00 72 PHE A C 1
ATOM 564 O O . PHE A 1 72 ? -5.989 -0.380 -7.193 1.00 91.00 72 PHE A O 1
ATOM 571 N N . LEU A 1 73 ? -6.949 1.322 -6.062 1.00 91.38 73 LEU A N 1
ATOM 572 C CA . LEU A 1 73 ? -8.292 1.156 -6.627 1.00 91.38 73 LEU A CA 1
ATOM 573 C C . LEU A 1 73 ? -8.266 1.360 -8.148 1.00 91.38 73 LEU A C 1
ATOM 575 O O . LEU A 1 73 ? -8.672 0.480 -8.896 1.00 91.38 73 LEU A O 1
ATOM 579 N N . PHE A 1 74 ? -7.663 2.458 -8.608 1.00 92.31 74 PHE A N 1
ATOM 580 C CA . PHE A 1 74 ? -7.452 2.717 -10.035 1.00 92.31 74 PHE A CA 1
ATOM 581 C C . PHE A 1 74 ? -6.623 1.623 -10.727 1.00 92.31 74 PHE A C 1
ATOM 583 O O . PHE A 1 74 ? -6.980 1.125 -11.793 1.00 92.31 74 PHE A O 1
ATOM 590 N N . SER A 1 75 ? -5.521 1.204 -10.100 1.00 91.06 75 SER A N 1
ATOM 591 C CA . SER A 1 75 ? -4.653 0.154 -10.639 1.00 91.06 75 SER A CA 1
ATOM 592 C C . SER A 1 75 ? -5.380 -1.183 -10.776 1.00 91.06 75 SER A C 1
ATOM 594 O O . SER A 1 75 ? -5.015 -1.977 -11.638 1.00 91.06 75 SER A O 1
ATOM 596 N N . GLN A 1 76 ? -6.390 -1.459 -9.950 1.00 91.19 76 GLN A N 1
ATOM 597 C CA . GLN A 1 76 ? -7.166 -2.695 -10.021 1.00 91.19 76 GLN A CA 1
ATOM 598 C C . GLN A 1 76 ? -8.018 -2.756 -11.298 1.00 91.19 76 GLN A C 1
ATOM 600 O O . GLN A 1 76 ? -8.084 -3.815 -11.922 1.00 91.19 76 GLN A O 1
ATOM 605 N N . ASP A 1 77 ? -8.567 -1.616 -11.721 1.00 90.25 77 ASP A N 1
ATOM 606 C CA . ASP A 1 77 ? -9.374 -1.481 -12.938 1.00 90.25 77 ASP A CA 1
ATOM 607 C C . ASP A 1 77 ? -8.512 -1.451 -14.212 1.00 90.25 77 ASP A C 1
ATOM 609 O O . ASP A 1 77 ? -8.871 -2.026 -15.241 1.00 90.25 77 ASP A O 1
ATOM 613 N N . GLU A 1 78 ? -7.358 -0.780 -14.163 1.00 89.81 78 GLU A N 1
ATOM 614 C CA . GLU A 1 78 ? -6.524 -0.523 -15.346 1.00 89.81 78 GLU A CA 1
ATOM 615 C C . GLU A 1 78 ? -5.477 -1.608 -15.619 1.00 89.81 78 GLU A C 1
ATOM 617 O O . GLU A 1 78 ? -5.154 -1.900 -16.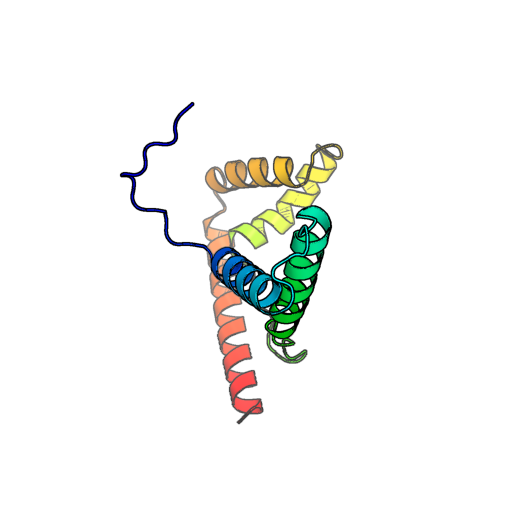773 1.00 89.81 78 GLU A O 1
ATOM 622 N N . ARG A 1 79 ? -4.957 -2.272 -14.579 1.00 89.75 79 ARG A N 1
ATOM 623 C CA . ARG A 1 79 ? -3.983 -3.362 -14.741 1.00 89.75 79 ARG A CA 1
ATOM 624 C C . ARG A 1 79 ? -4.477 -4.524 -15.616 1.00 89.75 79 ARG A C 1
ATOM 626 O O . ARG A 1 79 ? -3.664 -5.025 -16.394 1.00 89.75 79 ARG A O 1
ATOM 633 N N . PRO A 1 80 ? -5.730 -5.024 -15.527 1.00 92.12 80 PRO A N 1
ATOM 634 C CA . PRO A 1 80 ? -6.196 -6.067 -16.439 1.00 92.12 80 PRO A CA 1
ATOM 635 C C . PRO A 1 80 ? -6.251 -5.582 -17.891 1.00 92.12 80 PRO A C 1
ATOM 637 O O . PRO A 1 80 ? -5.854 -6.342 -18.767 1.00 92.12 80 PRO A O 1
ATOM 640 N N . LYS A 1 81 ? -6.631 -4.323 -18.141 1.00 91.44 81 LYS A N 1
ATOM 641 C CA . LYS A 1 81 ? -6.638 -3.733 -19.490 1.00 91.44 81 LYS A CA 1
ATOM 642 C C . LYS A 1 81 ? -5.226 -3.671 -20.069 1.00 91.44 81 LYS A C 1
ATOM 644 O O . LYS A 1 81 ? -4.994 -4.099 -21.192 1.00 91.44 81 LYS A O 1
ATOM 649 N N . LEU A 1 82 ? -4.261 -3.220 -19.267 1.00 90.69 82 LEU A N 1
ATOM 650 C CA . LEU A 1 82 ? -2.851 -3.188 -19.659 1.00 90.69 82 LEU A CA 1
ATOM 651 C C . LEU A 1 82 ? -2.282 -4.570 -19.946 1.00 90.69 82 LEU A C 1
ATOM 653 O O . LEU A 1 82 ? -1.539 -4.731 -20.901 1.00 90.69 82 LEU A O 1
ATOM 657 N N . ARG A 1 83 ? -2.653 -5.568 -19.147 1.00 90.69 83 ARG A N 1
ATOM 658 C CA . ARG A 1 83 ? -2.223 -6.951 -19.362 1.00 90.69 83 ARG A CA 1
ATOM 659 C C . ARG A 1 83 ? -2.868 -7.585 -20.595 1.00 90.69 83 ARG A C 1
ATOM 661 O O . ARG A 1 83 ? -2.271 -8.475 -21.178 1.00 90.69 83 ARG A O 1
ATOM 668 N N . GLN A 1 84 ? -4.068 -7.152 -20.978 1.00 91.75 84 GLN A N 1
ATOM 669 C CA . GLN A 1 84 ? -4.700 -7.583 -22.227 1.00 91.75 84 GLN A CA 1
ATOM 670 C C . GLN A 1 84 ? -4.037 -6.936 -23.448 1.00 91.75 84 GLN A C 1
ATOM 672 O O . GLN A 1 84 ? -3.794 -7.625 -24.429 1.00 91.75 84 GLN A O 1
ATOM 677 N N . LEU A 1 85 ? -3.710 -5.640 -23.380 1.00 90.56 85 LEU A N 1
ATOM 678 C CA . LEU A 1 85 ? -3.000 -4.937 -24.459 1.00 90.56 85 LEU A CA 1
ATOM 679 C C . LEU A 1 85 ? -1.535 -5.374 -24.581 1.00 90.56 85 LEU A C 1
ATOM 681 O O . LEU A 1 85 ? -0.992 -5.437 -25.680 1.00 90.56 85 LEU A O 1
ATOM 685 N N . HIS A 1 86 ? -0.895 -5.652 -23.449 1.00 88.06 86 HIS A N 1
ATOM 686 C CA . HIS A 1 86 ? 0.518 -5.988 -23.360 1.00 88.06 86 HIS A CA 1
ATOM 687 C C . HIS A 1 86 ? 0.722 -7.209 -22.450 1.00 88.06 86 HIS A C 1
ATOM 689 O O . HIS A 1 86 ? 1.188 -7.067 -21.313 1.00 88.06 86 HIS A O 1
ATOM 695 N N . PRO A 1 87 ? 0.378 -8.419 -22.928 1.00 90.00 87 PRO A N 1
ATOM 696 C CA . PRO A 1 87 ? 0.564 -9.651 -22.159 1.00 90.00 87 PRO A CA 1
ATOM 697 C C . PRO A 1 87 ? 2.042 -9.955 -21.875 1.00 90.00 87 PRO A C 1
ATOM 699 O O . PRO A 1 87 ? 2.348 -10.563 -20.851 1.00 90.00 87 PRO A O 1
ATOM 702 N N . ASP A 1 88 ? 2.951 -9.463 -22.722 1.00 92.12 88 ASP A N 1
ATOM 703 C CA . ASP A 1 88 ? 4.400 -9.675 -22.607 1.00 92.12 88 ASP A CA 1
ATOM 704 C C . ASP A 1 88 ? 5.088 -8.700 -21.642 1.00 92.12 88 ASP A C 1
ATOM 706 O O . ASP A 1 88 ? 6.267 -8.854 -21.311 1.00 92.12 88 ASP A O 1
ATOM 710 N N . TRP A 1 89 ? 4.382 -7.662 -21.182 1.00 91.56 89 TRP A N 1
ATOM 711 C CA . TRP A 1 89 ? 4.974 -6.690 -20.274 1.00 91.56 89 TRP A CA 1
ATOM 712 C C . TRP A 1 89 ? 5.147 -7.261 -18.875 1.00 91.56 89 TRP A C 1
ATOM 714 O O . TRP A 1 89 ? 4.247 -7.832 -18.257 1.00 91.56 89 TRP A O 1
ATOM 724 N N . THR A 1 90 ? 6.323 -7.000 -18.315 1.00 91.50 90 THR A N 1
ATOM 725 C CA . THR A 1 90 ? 6.601 -7.308 -16.917 1.00 91.50 90 THR A CA 1
ATOM 726 C C . THR A 1 90 ? 5.736 -6.453 -15.991 1.00 91.50 90 THR A C 1
ATOM 728 O O . THR A 1 90 ? 5.335 -5.330 -16.309 1.00 91.50 90 THR A O 1
ATOM 731 N N . VAL A 1 91 ? 5.504 -6.944 -14.770 1.00 88.25 91 VAL A N 1
ATOM 732 C CA . VAL A 1 91 ? 4.775 -6.187 -13.737 1.00 88.25 91 VAL A CA 1
ATOM 733 C C . VAL A 1 91 ? 5.418 -4.822 -13.469 1.00 88.25 91 VAL A C 1
ATOM 735 O O . VAL A 1 91 ? 4.703 -3.859 -13.207 1.00 88.25 91 VAL A O 1
ATOM 738 N N . GLY A 1 92 ? 6.746 -4.716 -13.590 1.00 91.38 92 GLY A N 1
ATOM 739 C CA . GLY A 1 92 ? 7.465 -3.450 -13.451 1.00 91.38 92 GLY A CA 1
ATOM 740 C C . GLY A 1 92 ? 7.160 -2.449 -14.570 1.00 91.38 92 GLY A C 1
ATOM 741 O O . GLY A 1 92 ? 6.968 -1.270 -14.286 1.00 91.38 92 GLY A O 1
ATOM 742 N N . GLN A 1 93 ? 7.071 -2.903 -15.825 1.00 91.88 93 GLN A N 1
ATOM 743 C CA . GLN A 1 93 ? 6.694 -2.051 -16.963 1.00 91.88 93 GLN A CA 1
ATOM 744 C C . GLN A 1 93 ? 5.237 -1.591 -16.851 1.00 91.88 93 GLN A C 1
ATOM 746 O O . GLN A 1 93 ? 4.967 -0.398 -16.957 1.00 91.88 93 GLN A O 1
ATOM 751 N N . MET A 1 94 ? 4.320 -2.504 -16.512 1.00 91.00 94 MET A N 1
ATOM 752 C CA . MET A 1 94 ? 2.917 -2.153 -16.264 1.00 91.00 94 MET A CA 1
ATOM 753 C C . MET A 1 94 ? 2.761 -1.148 -15.114 1.00 91.00 94 MET A C 1
ATOM 755 O O . MET A 1 94 ? 1.947 -0.236 -15.205 1.00 91.00 94 MET A O 1
ATOM 759 N N . ALA A 1 95 ? 3.537 -1.286 -14.034 1.00 90.88 95 ALA A N 1
ATOM 760 C CA . ALA A 1 95 ? 3.478 -0.358 -12.906 1.00 90.88 95 ALA A CA 1
ATOM 761 C C . ALA A 1 95 ? 3.948 1.058 -13.279 1.00 90.88 95 ALA A C 1
ATOM 763 O O . ALA A 1 95 ? 3.351 2.031 -12.820 1.00 90.88 95 ALA A O 1
ATOM 764 N N . LYS A 1 96 ? 4.982 1.179 -14.126 1.00 93.00 96 LYS A N 1
ATOM 765 C CA . LYS A 1 96 ? 5.438 2.479 -14.646 1.00 93.00 96 LYS A CA 1
ATOM 766 C C . LYS A 1 96 ? 4.347 3.153 -15.477 1.00 93.00 96 LYS A C 1
ATOM 768 O O . LYS A 1 96 ? 4.027 4.309 -15.227 1.00 93.00 96 LYS A O 1
ATOM 773 N N . GLU A 1 97 ? 3.740 2.405 -16.394 1.00 92.00 97 GLU A N 1
ATOM 774 C CA . GLU A 1 97 ? 2.653 2.904 -17.240 1.00 92.00 97 GLU A CA 1
ATOM 775 C C . GLU A 1 97 ? 1.423 3.323 -16.415 1.00 92.00 97 GLU A C 1
A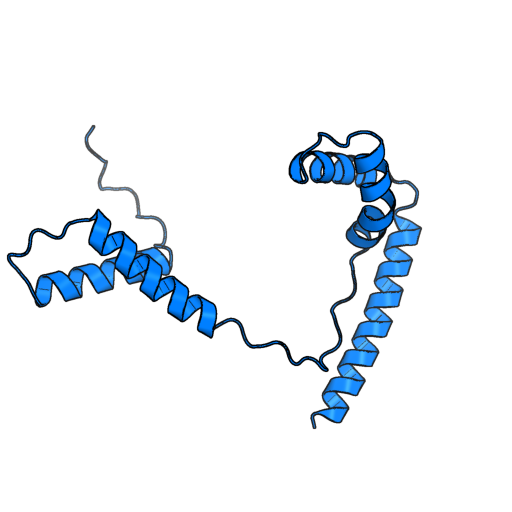TOM 777 O O . GLU A 1 97 ? 0.851 4.388 -16.637 1.00 92.00 97 GLU A O 1
ATOM 782 N N . LEU A 1 98 ? 1.043 2.539 -15.399 1.00 92.50 98 LEU A N 1
ATOM 783 C CA . LEU A 1 98 ? -0.043 2.901 -14.479 1.00 92.50 98 LEU A CA 1
ATOM 784 C C . LEU A 1 98 ? 0.232 4.205 -13.724 1.00 92.50 98 LEU A C 1
ATOM 786 O O . LEU A 1 98 ? -0.700 4.971 -13.494 1.00 92.50 98 LEU A O 1
ATOM 790 N N . GLY A 1 99 ? 1.488 4.463 -13.346 1.00 92.50 99 GLY A N 1
ATOM 791 C CA . GLY A 1 99 ? 1.890 5.718 -12.710 1.00 92.50 99 GLY A CA 1
ATOM 792 C C . GLY A 1 99 ? 1.638 6.927 -13.612 1.00 92.50 99 GLY A C 1
ATOM 793 O O . GLY A 1 99 ? 0.980 7.876 -13.192 1.00 92.50 99 GLY A O 1
ATOM 794 N N . VAL A 1 100 ? 2.066 6.846 -14.875 1.00 92.00 100 VAL A N 1
ATOM 795 C CA . VAL A 1 100 ? 1.841 7.906 -15.875 1.00 92.00 100 VAL A CA 1
ATOM 796 C C . VAL A 1 100 ? 0.344 8.119 -16.120 1.00 92.00 100 VAL A C 1
ATOM 798 O O . VAL A 1 100 ? -0.150 9.247 -16.079 1.00 92.00 100 VAL A O 1
ATOM 801 N N . ARG A 1 101 ? -0.415 7.030 -16.298 1.00 90.12 101 ARG A N 1
ATOM 802 C CA . ARG A 1 101 ? -1.871 7.099 -16.496 1.00 90.12 101 ARG A CA 1
ATOM 803 C C . ARG A 1 101 ? -2.605 7.679 -15.295 1.00 90.12 101 ARG A C 1
ATOM 805 O O . ARG A 1 101 ? -3.625 8.337 -15.474 1.00 90.12 101 ARG A O 1
ATOM 812 N N . TRP A 1 102 ? -2.110 7.448 -14.081 1.00 91.81 102 TRP A N 1
ATOM 813 C CA . TRP A 1 102 ? -2.692 8.009 -12.866 1.00 91.81 102 TRP A CA 1
ATOM 814 C C . TRP A 1 102 ? -2.521 9.527 -12.781 1.00 91.81 102 TRP A C 1
ATOM 816 O O . TRP A 1 102 ? -3.460 10.221 -12.392 1.00 91.81 102 TRP A O 1
ATOM 826 N N . GLU A 1 103 ? -1.362 10.055 -13.178 1.00 89.56 103 GLU A N 1
ATOM 827 C CA . GLU A 1 103 ? -1.127 11.504 -13.229 1.00 89.56 103 GLU A CA 1
ATOM 828 C C . GLU A 1 103 ? -2.016 12.194 -14.268 1.00 89.56 103 GLU A C 1
ATOM 830 O O . GLU A 1 103 ? -2.528 13.285 -14.021 1.00 89.56 103 GLU A 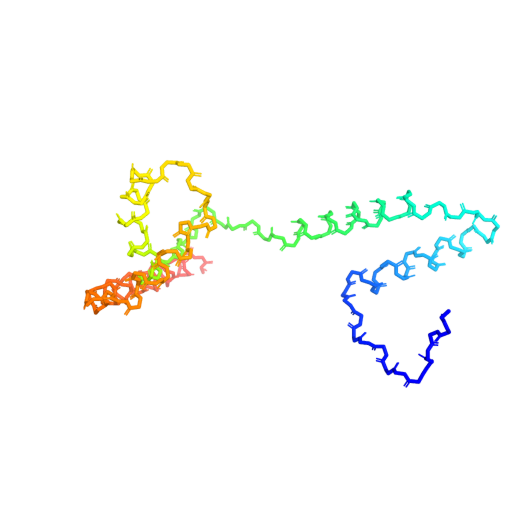O 1
ATOM 835 N N . GLN A 1 104 ? -2.274 11.522 -15.390 1.00 88.31 104 GLN A N 1
ATOM 836 C CA . GLN A 1 104 ? -3.156 12.007 -16.456 1.00 88.31 104 GLN A CA 1
ATOM 837 C C . GLN A 1 104 ? -4.647 11.714 -16.198 1.00 88.31 104 GLN A C 1
ATOM 839 O O . GLN A 1 104 ? -5.519 12.156 -16.953 1.00 88.31 104 GLN A O 1
ATOM 844 N N . CYS A 1 105 ? -4.977 10.974 -15.135 1.00 83.00 105 CYS A N 1
ATOM 845 C CA . CYS A 1 105 ? -6.342 10.555 -14.852 1.00 83.00 105 CYS A CA 1
ATOM 846 C C . CYS A 1 105 ? -7.190 11.732 -14.348 1.00 83.00 105 CYS A C 1
ATOM 848 O O . CYS A 1 105 ? -7.097 12.145 -13.192 1.00 83.00 105 CYS A O 1
ATOM 850 N N . LYS A 1 106 ? -8.123 12.217 -15.176 1.00 83.19 106 LYS A N 1
ATOM 851 C CA . LYS A 1 106 ? -9.125 13.220 -14.755 1.00 83.19 106 LYS A CA 1
ATOM 852 C C . LYS A 1 106 ? -10.066 12.696 -13.660 1.00 83.19 106 LYS A C 1
ATOM 854 O O . LYS A 1 106 ? -10.555 13.461 -12.836 1.00 83.19 106 LYS A O 1
ATOM 859 N N . ASN A 1 107 ? -10.261 11.377 -13.590 1.00 85.44 107 ASN A N 1
ATOM 860 C CA . ASN A 1 107 ? -11.134 10.720 -12.611 1.00 85.44 107 ASN A CA 1
ATOM 861 C C . ASN A 1 107 ? -10.478 10.512 -11.237 1.00 85.44 107 ASN A C 1
ATOM 863 O O . ASN A 1 107 ? -11.044 9.831 -10.381 1.00 85.44 107 ASN A O 1
ATOM 867 N N . ARG A 1 108 ? -9.310 11.118 -10.986 1.00 86.94 108 ARG A N 1
ATOM 868 C CA . ARG A 1 108 ? -8.587 11.018 -9.712 1.00 86.94 108 ARG A CA 1
ATOM 869 C C . ARG A 1 108 ? -9.461 11.353 -8.500 1.00 86.94 108 ARG A C 1
ATOM 871 O O . ARG A 1 108 ? -9.363 10.688 -7.472 1.00 86.94 108 ARG A O 1
ATOM 878 N N . SER A 1 109 ? -10.348 12.342 -8.636 1.00 90.12 109 SER A N 1
ATOM 879 C CA . SER A 1 109 ? -11.273 12.758 -7.573 1.00 90.12 109 SER A CA 1
ATOM 880 C C . SER A 1 109 ? -12.215 11.628 -7.131 1.00 90.12 109 SER A C 1
ATOM 882 O O . SER A 1 109 ? -12.347 11.371 -5.935 1.00 90.12 109 SER A O 1
ATOM 884 N N . LYS A 1 110 ? -12.781 10.870 -8.082 1.00 91.81 110 LYS A N 1
ATOM 885 C CA . LYS A 1 110 ? -13.657 9.720 -7.796 1.00 91.81 110 LYS A CA 1
ATOM 886 C C . LYS A 1 110 ? -12.937 8.666 -6.954 1.00 91.81 110 LYS A C 1
ATOM 888 O O . LYS A 1 110 ? -13.459 8.228 -5.932 1.00 91.81 110 LYS A O 1
ATOM 893 N N . TYR A 1 111 ? -11.726 8.290 -7.358 1.00 92.06 111 TYR A N 1
ATOM 894 C CA . TYR A 1 111 ? -10.932 7.284 -6.649 1.00 92.06 111 TYR A CA 1
ATOM 895 C C . TYR A 1 111 ? -10.453 7.776 -5.279 1.00 92.06 111 TYR A C 1
ATOM 897 O O . TYR A 1 111 ? -10.392 6.995 -4.331 1.00 92.06 111 TYR A O 1
ATOM 905 N N . ASN A 1 112 ? -10.152 9.072 -5.144 1.00 91.38 112 ASN A N 1
ATOM 906 C CA . ASN A 1 112 ? -9.842 9.679 -3.850 1.00 91.38 112 ASN A CA 1
ATOM 907 C C . ASN A 1 112 ? -11.045 9.620 -2.902 1.00 91.38 112 ASN A C 1
ATOM 909 O O . ASN A 1 112 ? -10.883 9.202 -1.759 1.00 91.38 112 ASN A O 1
ATOM 913 N N . ALA A 1 113 ? -12.245 9.970 -3.374 1.00 92.94 113 ALA A N 1
ATOM 914 C CA . ALA A 1 113 ? -13.465 9.884 -2.574 1.00 92.94 113 ALA A CA 1
ATOM 915 C C . ALA A 1 113 ? -13.754 8.439 -2.129 1.00 92.94 113 ALA A C 1
ATOM 917 O O . ALA A 1 113 ? -14.027 8.198 -0.955 1.00 92.94 113 ALA A O 1
ATOM 918 N N . GLN A 1 114 ? -13.603 7.466 -3.035 1.00 90.69 114 GLN A N 1
ATOM 919 C CA . GLN A 1 114 ? -13.736 6.042 -2.707 1.00 90.69 114 GLN A CA 1
ATOM 920 C C . GLN A 1 114 ? -12.708 5.587 -1.661 1.00 90.69 114 GLN A C 1
ATOM 922 O O . GLN A 1 114 ? -13.063 4.901 -0.705 1.00 90.69 114 GLN A O 1
ATOM 927 N N . ALA A 1 115 ? -11.446 6.001 -1.792 1.00 93.25 115 ALA A N 1
ATOM 928 C CA . ALA A 1 115 ? -10.406 5.658 -0.826 1.00 93.25 115 ALA A CA 1
ATOM 929 C C . ALA A 1 115 ? -10.664 6.271 0.560 1.00 93.25 115 ALA A C 1
ATOM 931 O O . ALA A 1 115 ? -10.398 5.627 1.573 1.00 93.25 115 ALA A O 1
ATOM 932 N N . VAL A 1 116 ? -11.196 7.496 0.617 1.00 93.06 116 VAL A N 1
ATOM 933 C CA . VAL A 1 116 ? -11.597 8.144 1.876 1.00 93.06 116 VAL A CA 1
ATOM 934 C C . VAL A 1 116 ? -12.767 7.401 2.519 1.00 93.06 116 VAL A C 1
ATOM 936 O O . VAL A 1 116 ? -12.712 7.112 3.714 1.00 93.06 116 VAL A O 1
ATOM 939 N N . ALA A 1 117 ? -13.784 7.033 1.736 1.00 92.44 117 ALA A N 1
ATOM 940 C CA . ALA A 1 117 ? -14.931 6.277 2.231 1.00 92.44 117 ALA A CA 1
ATOM 941 C C . ALA A 1 117 ? -14.513 4.910 2.800 1.00 92.44 117 ALA A C 1
ATOM 943 O O . ALA A 1 117 ? -14.890 4.564 3.921 1.00 92.44 117 ALA A O 1
ATOM 944 N N . GLU A 1 118 ? -13.664 4.161 2.088 1.00 92.19 118 GLU A N 1
ATOM 945 C CA . GLU A 1 118 ? -13.193 2.863 2.586 1.00 92.19 118 GLU A CA 1
ATOM 946 C C . GLU A 1 118 ? -12.231 2.982 3.766 1.00 92.19 118 GLU A C 1
ATOM 948 O O . GLU A 1 118 ? -12.208 2.117 4.645 1.00 92.19 118 GLU A O 1
ATOM 953 N N . LYS A 1 119 ? -11.472 4.079 3.848 1.00 92.00 119 LYS A N 1
ATOM 954 C CA . LYS A 1 119 ? -10.685 4.401 5.039 1.00 92.00 119 LYS A CA 1
ATOM 955 C C . LYS A 1 119 ? -11.572 4.606 6.261 1.00 92.00 119 LYS A C 1
ATOM 957 O O . LYS A 1 119 ? -11.293 4.000 7.292 1.00 92.00 119 LYS A O 1
ATOM 962 N N . ALA A 1 120 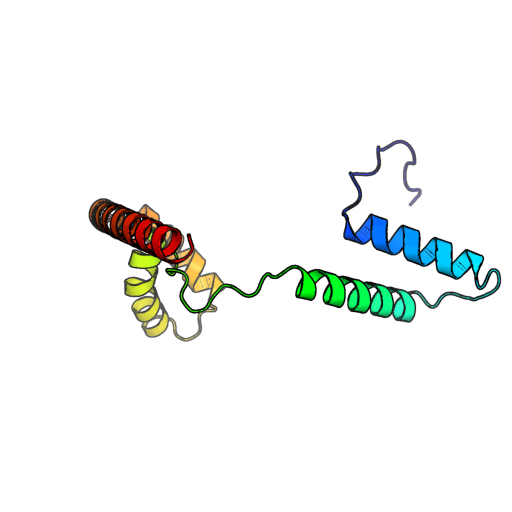? -12.650 5.374 6.132 1.00 92.81 120 ALA A N 1
ATOM 963 C CA . ALA A 1 120 ? -13.600 5.585 7.221 1.00 92.81 120 ALA A CA 1
ATOM 964 C C . ALA A 1 120 ? -14.270 4.269 7.659 1.00 92.81 120 ALA A C 1
ATOM 966 O O . ALA A 1 120 ? -14.365 3.979 8.852 1.00 92.81 120 ALA A O 1
ATOM 967 N N . ARG A 1 121 ? -14.665 3.417 6.702 1.00 90.56 121 ARG A N 1
ATOM 968 C CA . ARG A 1 121 ? -15.227 2.090 7.001 1.00 90.56 121 ARG A CA 1
ATOM 969 C C . ARG A 1 121 ? -14.237 1.202 7.755 1.00 90.56 121 ARG A C 1
ATOM 971 O O . ARG A 1 121 ? -14.614 0.541 8.722 1.00 90.56 121 ARG A O 1
ATOM 978 N N . TYR A 1 122 ? -12.979 1.181 7.321 1.00 92.12 122 TYR A N 1
ATOM 979 C CA . TYR A 1 122 ? -11.925 0.427 7.992 1.00 92.12 122 TYR A CA 1
ATOM 980 C C . TYR A 1 122 ? -11.656 0.943 9.405 1.00 92.12 122 TYR A C 1
ATOM 982 O O . TYR A 1 122 ? -11.490 0.138 10.313 1.00 92.12 122 TYR A O 1
ATOM 990 N N . GLU A 1 123 ? -11.621 2.261 9.604 1.00 91.56 123 GLU A N 1
ATOM 991 C CA . GLU A 1 123 ? -11.416 2.858 10.926 1.00 91.56 123 GLU A CA 1
ATOM 992 C C . GLU A 1 123 ? -12.505 2.421 11.907 1.00 91.56 123 GLU A C 1
ATOM 994 O O . GLU A 1 123 ? -12.171 1.975 13.005 1.00 91.56 123 GLU A O 1
ATOM 999 N N . LYS A 1 124 ? -13.772 2.412 11.471 1.00 91.94 124 LYS A N 1
ATOM 1000 C CA . LYS A 1 124 ? -14.882 1.867 12.262 1.00 91.94 124 LYS A CA 1
ATOM 1001 C C . LYS A 1 124 ? -14.703 0.375 12.564 1.00 91.94 124 LYS A C 1
ATOM 1003 O O . LYS A 1 124 ? -14.780 -0.028 13.717 1.00 91.94 124 LYS A O 1
ATOM 1008 N N . ALA A 1 125 ? -14.380 -0.441 11.558 1.00 91.50 125 ALA A N 1
ATOM 1009 C CA . ALA A 1 125 ? -14.148 -1.874 11.759 1.00 91.50 125 ALA A CA 1
ATOM 1010 C C . ALA A 1 125 ? -12.972 -2.155 12.714 1.00 91.50 125 ALA A C 1
ATOM 1012 O O . ALA A 1 125 ? -13.014 -3.103 13.491 1.00 91.50 125 ALA A O 1
ATOM 1013 N N . VAL A 1 126 ? -11.915 -1.338 12.670 1.00 90.50 126 VAL A N 1
ATOM 1014 C CA . VAL A 1 126 ? -10.781 -1.419 13.602 1.00 90.50 126 VAL A CA 1
ATOM 1015 C C . VAL A 1 126 ? -11.193 -1.020 15.008 1.00 90.50 126 VAL A C 1
ATOM 1017 O O . VAL A 1 126 ? -10.707 -1.624 15.959 1.00 90.50 126 VAL A O 1
ATOM 1020 N N . GLU A 1 127 ? -12.041 -0.008 15.159 1.00 90.88 127 GLU A N 1
ATOM 1021 C CA . GLU A 1 127 ? -12.579 0.380 16.459 1.00 90.88 127 GLU A CA 1
ATOM 1022 C C . GLU A 1 127 ? -13.426 -0.745 17.062 1.00 90.88 127 GLU A C 1
ATOM 1024 O O . GLU A 1 127 ? -13.181 -1.138 18.200 1.00 90.88 127 GLU A O 1
ATOM 1029 N N . ASP A 1 128 ? -14.338 -1.323 16.282 1.00 90.31 128 ASP A N 1
ATOM 1030 C CA . ASP A 1 128 ? -15.170 -2.452 16.705 1.00 90.31 128 ASP A CA 1
ATOM 1031 C C . ASP A 1 128 ? -14.309 -3.678 17.053 1.00 90.31 128 ASP A C 1
ATOM 1033 O O . ASP A 1 128 ? -14.503 -4.313 18.087 1.00 90.31 128 ASP A O 1
ATOM 1037 N N . TYR A 1 129 ? -13.278 -3.958 16.251 1.00 89.94 129 TYR A N 1
ATOM 1038 C CA . TYR A 1 129 ? -12.317 -5.025 16.524 1.00 89.94 129 TYR A CA 1
ATOM 1039 C C . TYR A 1 129 ? -11.520 -4.783 17.813 1.00 89.94 129 TYR A C 1
ATOM 1041 O O . TYR A 1 129 ? -11.344 -5.695 18.617 1.00 89.94 129 TYR A O 1
ATOM 1049 N N . LYS A 1 130 ? -11.064 -3.547 18.050 1.00 88.19 130 LYS A N 1
ATOM 1050 C CA . LYS A 1 130 ? -10.387 -3.173 19.301 1.00 88.19 130 LYS A CA 1
ATOM 1051 C C . LYS A 1 130 ? -11.313 -3.327 20.504 1.00 88.19 130 LYS A C 1
ATOM 1053 O O . LYS A 1 130 ? -10.853 -3.809 21.529 1.00 88.19 130 LYS A O 1
ATOM 1058 N N . LYS A 1 131 ? -12.591 -2.954 20.369 1.00 89.88 131 LYS A N 1
ATOM 1059 C CA . LYS A 1 131 ? -13.614 -3.161 21.405 1.00 89.88 131 LYS A CA 1
ATOM 1060 C C . LYS A 1 131 ? -13.860 -4.646 21.670 1.00 89.88 131 LYS A C 1
ATOM 1062 O O . LYS A 1 131 ? -14.017 -5.008 22.820 1.00 89.88 131 LYS A O 1
ATOM 1067 N N . SER A 1 132 ? -13.836 -5.503 20.644 1.00 86.06 132 SER A N 1
ATOM 1068 C CA . SER A 1 132 ? -13.978 -6.962 20.817 1.00 86.06 132 SER A CA 1
ATOM 1069 C C . SER A 1 132 ? -12.760 -7.658 21.442 1.00 86.06 132 SER A C 1
ATOM 1071 O O . SER A 1 132 ? -12.840 -8.829 21.795 1.00 86.06 132 SER A O 1
ATOM 1073 N N . LEU A 1 133 ? -11.625 -6.960 21.522 1.00 81.38 133 LEU A N 1
ATOM 1074 C CA . LEU A 1 133 ? -10.361 -7.451 22.077 1.00 81.38 133 LEU A CA 1
ATOM 1075 C C . LEU A 1 133 ? -10.098 -6.968 23.507 1.00 81.38 133 LEU A C 1
ATOM 1077 O O . LEU A 1 133 ? -9.132 -7.431 24.116 1.00 81.38 133 LEU A O 1
ATOM 1081 N N . ALA A 1 134 ? -10.891 -6.005 23.981 1.00 66.62 134 ALA A N 1
ATOM 1082 C CA . ALA A 1 134 ? -10.877 -5.495 25.347 1.00 66.62 134 ALA A CA 1
ATOM 1083 C C . ALA A 1 134 ? -11.815 -6.333 26.221 1.00 66.62 134 ALA A C 1
ATOM 1085 O O . ALA A 1 134 ? -11.433 -6.577 27.385 1.00 66.62 134 ALA A O 1
#

Organism: Dibothriocephalus latus (NCBI:txid60516)

InterPro domains:
  IPR009071 High mobility group box domain [PF00505] (64-130)
  IPR009071 High mobility group box domain [PF09011] (7-51)
  IPR009071 High mobility group box domain [PS50118] (8-57)
  IPR009071 High mobility group box domain [PS50118] (64-130)
  IPR009071 High mobility group box domain [SM00398] (7-61)
  IPR009071 High mobility group box domain [SM00398] (63-131)
  IPR036910 High mobility group box domain superfamily [G3DSA:1.10.30.10] (1-50)
  IPR036910 High mobility group box domain superfamily [G3DSA:1.10.30.10] (51-134)
  IPR036910 High mobility group box domain superfamily [SSF47095] (2-57)
  IPR036910 High mobility group box domain superfamily [SSF47095] (52-132)
  IPR050342 High Mobility Group Box (HMGB) [PTHR48112] (5-132)